Protein AF-A0A2A3ZD11-F1 (afdb_monomer_lite)

Organism: Brevibacterium aurantiacum (NCBI:txid273384)

Radius of gyration: 14.19 Å; chains: 1; bounding box: 25×44×28 Å

Structure (mmCIF, N/CA/C/O backbone):
data_AF-A0A2A3ZD11-F1
#
_entry.id   AF-A0A2A3ZD11-F1
#
loop_
_atom_site.group_PDB
_atom_site.id
_atom_site.type_symbol
_atom_site.label_atom_id
_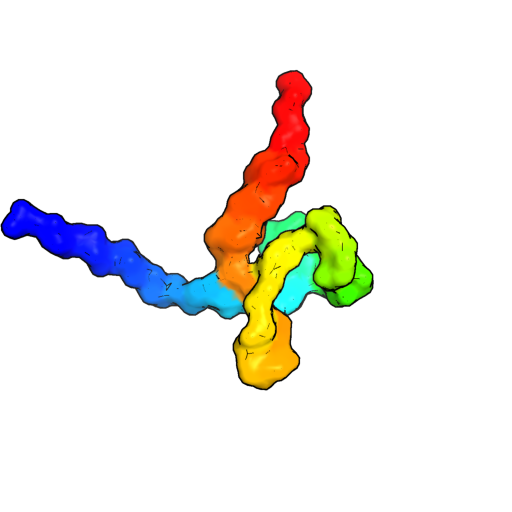atom_site.label_alt_id
_atom_site.label_comp_id
_atom_site.label_asym_id
_atom_site.label_entit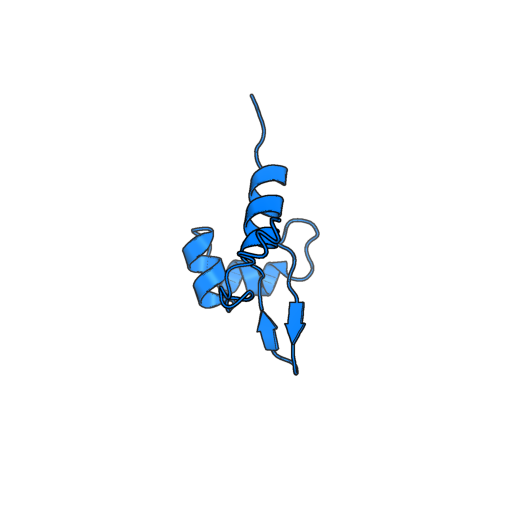y_id
_atom_site.label_seq_id
_atom_site.pdbx_PDB_ins_code
_atom_site.Cartn_x
_atom_site.Cartn_y
_atom_site.Cartn_z
_atom_site.occupancy
_atom_site.B_iso_or_equiv
_atom_site.auth_seq_id
_atom_site.auth_comp_id
_atom_site.auth_asym_id
_atom_site.auth_atom_id
_atom_site.pdbx_PDB_model_num
ATOM 1 N N . MET A 1 1 ? -0.931 -37.588 14.953 1.00 51.31 1 MET A N 1
ATOM 2 C CA . MET A 1 1 ? -2.167 -37.064 14.332 1.00 51.31 1 MET A CA 1
ATOM 3 C C . MET A 1 1 ? -2.464 -35.761 15.065 1.00 51.31 1 MET A C 1
ATOM 5 O O . MET A 1 1 ? -2.702 -35.826 16.257 1.00 51.31 1 MET A O 1
ATOM 9 N N . SER A 1 2 ? -2.243 -34.569 14.517 1.00 45.72 2 SER A N 1
ATOM 10 C CA . SER A 1 2 ? -2.612 -34.135 13.169 1.00 45.72 2 SER A CA 1
ATOM 11 C C . SER A 1 2 ? -1.669 -33.036 12.663 1.00 45.72 2 SER A C 1
ATOM 13 O O . SER A 1 2 ? -1.561 -31.976 13.275 1.00 45.72 2 SER A O 1
A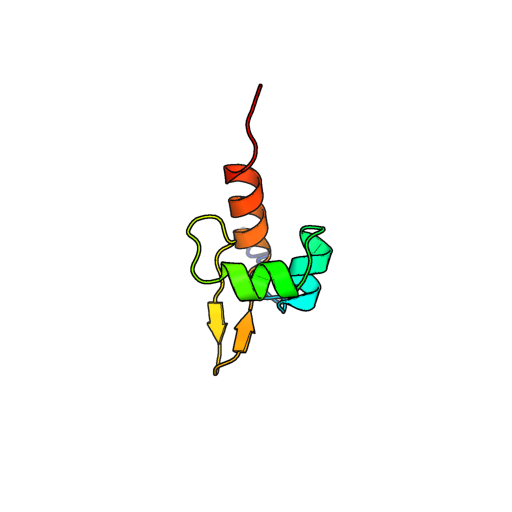TOM 15 N N . GLU A 1 3 ? -1.014 -33.284 11.528 1.00 52.69 3 GLU A N 1
ATOM 16 C CA . GLU A 1 3 ? -0.405 -32.252 10.685 1.00 52.69 3 GLU A CA 1
ATOM 17 C C . GLU A 1 3 ? -1.523 -31.501 9.956 1.00 52.69 3 GLU A C 1
ATOM 19 O O . GLU A 1 3 ? -1.932 -31.874 8.862 1.00 52.69 3 GLU A O 1
ATOM 24 N N . ASN A 1 4 ? -2.029 -30.423 10.551 1.00 56.34 4 ASN A N 1
ATOM 25 C CA . ASN A 1 4 ? -2.864 -29.467 9.826 1.00 56.34 4 ASN A CA 1
ATOM 26 C C . ASN A 1 4 ? -1.973 -28.407 9.173 1.00 56.34 4 ASN A C 1
ATOM 28 O O . ASN A 1 4 ? -2.091 -27.217 9.449 1.00 56.34 4 ASN A O 1
ATOM 32 N N . ASN A 1 5 ? -1.077 -28.838 8.281 1.00 55.75 5 ASN A N 1
ATOM 33 C CA . ASN A 1 5 ? -0.380 -27.932 7.372 1.00 55.75 5 ASN A CA 1
ATOM 34 C C . ASN A 1 5 ? -1.263 -27.655 6.148 1.00 55.75 5 ASN A C 1
ATOM 36 O O . ASN A 1 5 ? -0.916 -27.959 5.012 1.00 55.75 5 ASN A O 1
ATOM 40 N N . SER A 1 6 ? -2.434 -27.067 6.391 1.00 53.75 6 SER A N 1
ATOM 41 C CA . SER A 1 6 ? -3.196 -26.384 5.343 1.00 53.75 6 SER A CA 1
ATOM 42 C C . SER A 1 6 ? -2.609 -24.984 5.147 1.00 53.75 6 SER A C 1
ATOM 44 O O . SER A 1 6 ? -3.330 -23.992 5.202 1.00 53.75 6 SER A O 1
ATOM 46 N N . ALA A 1 7 ? -1.284 -24.880 4.976 1.00 53.31 7 ALA A N 1
ATOM 47 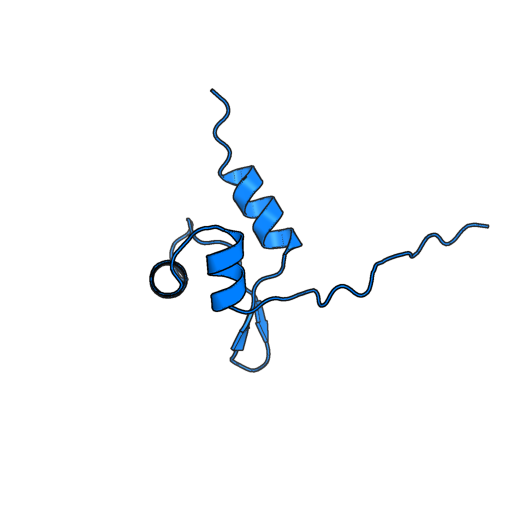C CA . ALA A 1 7 ? -0.643 -23.665 4.492 1.00 53.31 7 ALA A CA 1
ATOM 48 C C . ALA A 1 7 ? -1.028 -23.529 3.021 1.00 53.31 7 ALA A C 1
ATOM 50 O O . ALA A 1 7 ? -0.335 -23.976 2.108 1.00 53.31 7 ALA A O 1
ATOM 51 N N . SER A 1 8 ? -2.234 -23.008 2.828 1.00 49.47 8 SER A N 1
ATOM 52 C CA . SER A 1 8 ? -2.855 -22.729 1.552 1.00 49.47 8 SER A CA 1
ATOM 53 C C . SER A 1 8 ? -1.835 -22.105 0.613 1.00 49.47 8 SER A C 1
ATOM 55 O O . SER A 1 8 ? -1.288 -21.040 0.903 1.00 49.47 8 SER A O 1
ATOM 57 N N . LEU A 1 9 ? -1.622 -22.775 -0.517 1.00 52.97 9 LEU A N 1
ATOM 58 C CA . LEU A 1 9 ? -0.861 -22.330 -1.680 1.00 52.97 9 LEU A CA 1
ATOM 59 C C . LEU A 1 9 ? -1.551 -21.125 -2.348 1.00 52.97 9 LEU A C 1
ATOM 61 O O . LEU A 1 9 ? -1.843 -21.139 -3.540 1.00 52.97 9 LEU A O 1
ATOM 65 N N . GLN A 1 10 ? -1.863 -20.080 -1.582 1.00 55.47 10 GLN A N 1
ATOM 66 C CA . GLN A 1 10 ? -2.172 -18.784 -2.156 1.00 55.47 10 GLN A CA 1
ATOM 67 C C . GLN A 1 10 ? -0.884 -18.300 -2.826 1.00 55.47 10 GLN A C 1
ATOM 69 O O . GLN A 1 10 ? 0.186 -18.413 -2.215 1.00 55.47 10 GLN A O 1
ATOM 74 N N . PRO A 1 11 ? -0.923 -17.773 -4.062 1.00 59.53 11 PRO A N 1
ATOM 75 C CA . PRO A 1 11 ? 0.232 -17.083 -4.606 1.00 59.53 11 PRO A CA 1
ATOM 76 C C . PRO A 1 11 ? 0.563 -15.947 -3.636 1.00 59.53 11 PRO A C 1
ATOM 78 O O . PRO A 1 11 ? -0.140 -14.944 -3.577 1.00 59.53 11 PRO A O 1
ATOM 81 N N . ALA A 1 12 ? 1.621 -16.135 -2.842 1.00 69.94 12 ALA A N 1
ATOM 82 C CA . ALA A 1 12 ? 1.896 -15.330 -1.652 1.00 69.94 12 ALA A CA 1
ATOM 83 C C . ALA A 1 12 ? 2.127 -13.844 -1.957 1.00 69.94 12 ALA A C 1
ATOM 85 O O . ALA A 1 12 ? 2.270 -13.042 -1.040 1.00 69.94 12 ALA A O 1
ATOM 86 N N . VAL A 1 13 ? 2.223 -13.477 -3.237 1.00 87.06 13 VAL A N 1
ATOM 87 C CA . VAL A 1 13 ? 2.704 -12.190 -3.705 1.00 87.06 13 VAL A CA 1
ATOM 88 C C . VAL A 1 13 ? 1.933 -11.665 -4.921 1.00 87.06 13 VAL A C 1
ATOM 90 O O . VAL A 1 13 ? 2.002 -12.229 -6.015 1.00 87.06 13 VAL A O 1
ATOM 93 N N . ILE A 1 14 ? 1.285 -10.516 -4.756 1.00 92.19 14 ILE A N 1
ATOM 94 C CA . ILE A 1 14 ? 0.573 -9.765 -5.795 1.00 92.19 14 ILE A CA 1
ATOM 95 C C . ILE A 1 14 ? 1.456 -8.663 -6.401 1.00 92.19 14 ILE A C 1
ATOM 97 O O . ILE A 1 14 ? 2.513 -8.317 -5.862 1.00 92.19 14 ILE A O 1
ATOM 101 N N . ASN A 1 15 ? 1.085 -8.148 -7.574 1.00 92.56 15 ASN A N 1
ATOM 102 C CA . ASN A 1 15 ? 1.806 -7.045 -8.225 1.00 92.56 15 ASN A CA 1
ATOM 103 C C . ASN A 1 15 ? 1.367 -5.666 -7.680 1.00 92.56 15 ASN A C 1
ATOM 105 O O . ASN A 1 15 ? 0.525 -5.576 -6.793 1.00 92.56 15 ASN A O 1
ATOM 109 N N . ASP A 1 16 ? 1.974 -4.585 -8.175 1.00 91.25 16 ASP A N 1
ATOM 110 C CA . ASP A 1 16 ? 1.669 -3.217 -7.734 1.00 91.25 16 ASP A CA 1
ATOM 111 C C . ASP A 1 16 ? 0.277 -2.731 -8.160 1.00 91.25 16 ASP A C 1
ATOM 113 O O . ASP A 1 16 ? -0.323 -1.939 -7.442 1.00 91.25 16 ASP A O 1
ATOM 117 N N . VAL A 1 17 ? -0.247 -3.220 -9.286 1.00 92.81 17 VAL A N 1
ATOM 118 C CA . VAL A 1 17 ? -1.616 -2.932 -9.750 1.00 92.81 17 VAL A CA 1
ATOM 119 C C . VAL A 1 17 ? -2.649 -3.554 -8.817 1.00 92.81 17 VAL A C 1
ATOM 121 O O . VAL A 1 17 ? -3.501 -2.856 -8.284 1.00 92.81 17 VAL A O 1
ATOM 124 N N . GLN A 1 18 ? -2.496 -4.841 -8.531 1.00 92.81 18 GLN A N 1
ATOM 125 C CA . GLN A 1 18 ? -3.359 -5.585 -7.621 1.00 92.81 18 GLN A CA 1
ATOM 126 C C . GLN A 1 18 ? -3.266 -5.051 -6.192 1.00 92.81 18 GLN A C 1
ATOM 128 O O . GLN A 1 18 ? -4.277 -4.964 -5.510 1.00 92.81 18 GLN A O 1
ATOM 133 N N . ALA A 1 19 ? -2.073 -4.669 -5.725 1.00 92.56 19 ALA A N 1
ATOM 134 C CA . ALA A 1 19 ? -1.916 -4.068 -4.401 1.00 92.56 19 ALA A CA 1
ATOM 135 C C . ALA A 1 19 ? -2.610 -2.702 -4.301 1.00 92.56 19 ALA A C 1
ATOM 137 O O . ALA A 1 19 ? -3.201 -2.393 -3.272 1.00 92.56 19 ALA A O 1
ATOM 138 N N . ALA A 1 20 ? -2.552 -1.895 -5.363 1.00 93.12 20 ALA A N 1
ATOM 139 C CA . ALA A 1 20 ? -3.269 -0.627 -5.438 1.00 93.12 20 ALA A CA 1
ATOM 140 C C . ALA A 1 20 ? -4.785 -0.845 -5.367 1.00 93.12 20 ALA A C 1
ATOM 142 O O . ALA A 1 20 ? -5.437 -0.246 -4.517 1.00 93.12 20 ALA A O 1
ATOM 143 N N . GLU A 1 21 ? -5.321 -1.752 -6.185 1.00 93.19 21 GLU A N 1
ATOM 144 C CA . GLU A 1 21 ? -6.742 -2.119 -6.158 1.00 93.19 21 GLU A CA 1
ATOM 145 C C . GLU A 1 21 ? -7.167 -2.665 -4.789 1.00 93.19 21 GLU A C 1
ATOM 147 O O . GLU A 1 21 ? -8.184 -2.238 -4.250 1.00 93.19 21 GLU A O 1
ATOM 152 N N . TYR A 1 22 ? -6.356 -3.542 -4.191 1.00 91.38 22 TYR A N 1
ATOM 153 C CA . TYR A 1 22 ? -6.623 -4.139 -2.882 1.00 91.38 22 TYR A CA 1
ATOM 154 C C . TYR A 1 22 ? -6.717 -3.101 -1.758 1.00 91.38 22 TYR A C 1
ATOM 156 O O . TYR A 1 22 ? -7.570 -3.206 -0.883 1.00 91.38 22 TYR A O 1
ATOM 164 N N . LEU A 1 23 ? -5.846 -2.091 -1.783 1.00 90.00 23 LEU A N 1
ATOM 165 C CA . LEU A 1 23 ? -5.801 -1.032 -0.774 1.00 90.00 23 LEU A CA 1
ATOM 166 C C . LEU A 1 23 ? -6.725 0.155 -1.097 1.00 90.00 23 LEU A C 1
ATOM 168 O O . LEU A 1 23 ? -6.808 1.086 -0.300 1.00 90.00 23 LEU A O 1
ATOM 172 N N . GLY A 1 24 ? -7.369 0.174 -2.270 1.00 92.38 24 GLY A N 1
ATOM 173 C CA . GLY A 1 24 ? -8.119 1.339 -2.753 1.00 92.38 24 GLY A CA 1
ATOM 174 C C . GLY A 1 24 ? -7.235 2.557 -3.068 1.00 92.38 24 GLY A C 1
ATOM 175 O O . GLY A 1 24 ? -7.691 3.696 -2.996 1.00 92.38 24 GLY A O 1
ATOM 176 N N . LEU A 1 25 ? -5.960 2.335 -3.396 1.00 90.81 25 LEU A N 1
ATOM 177 C CA . LEU A 1 25 ? -4.969 3.371 -3.701 1.00 90.81 25 LEU A CA 1
ATOM 178 C C . LEU A 1 25 ? -4.622 3.385 -5.192 1.00 90.81 25 LEU A C 1
ATOM 180 O O . LEU A 1 25 ? -4.955 2.475 -5.944 1.00 90.81 25 LEU A O 1
ATOM 184 N N . THR A 1 26 ? -3.899 4.413 -5.645 1.00 92.94 26 THR A N 1
ATOM 185 C CA . THR A 1 26 ? -3.390 4.443 -7.024 1.00 92.94 26 THR A CA 1
ATOM 186 C C . THR A 1 26 ? -2.024 3.766 -7.133 1.00 92.94 26 THR A C 1
ATOM 188 O O . THR A 1 26 ? -1.163 3.875 -6.256 1.00 92.94 26 THR A O 1
ATOM 191 N N . THR A 1 27 ? -1.769 3.116 -8.268 1.00 91.50 27 THR A N 1
ATOM 192 C CA . THR A 1 27 ? -0.458 2.515 -8.578 1.00 91.50 27 THR A CA 1
ATOM 193 C C . THR A 1 27 ? 0.670 3.545 -8.580 1.00 91.50 27 THR A C 1
ATOM 195 O O . THR A 1 27 ? 1.786 3.253 -8.148 1.00 91.50 27 THR A O 1
ATOM 198 N N . SER A 1 28 ? 0.374 4.767 -9.031 1.00 91.88 28 SER A N 1
ATOM 199 C CA . SER A 1 28 ? 1.299 5.902 -8.999 1.00 91.88 28 SER A CA 1
ATOM 200 C C . SER A 1 28 ? 1.669 6.282 -7.564 1.00 91.88 28 SER A C 1
ATOM 202 O O . SER A 1 28 ? 2.853 6.428 -7.258 1.00 91.88 28 SER A O 1
ATOM 204 N N . TRP A 1 29 ? 0.687 6.337 -6.652 1.00 93.19 29 TRP A N 1
ATOM 205 C CA . TRP A 1 29 ? 0.947 6.579 -5.233 1.00 93.19 29 TRP A CA 1
ATOM 206 C C . TRP A 1 29 ? 1.871 5.512 -4.648 1.00 93.19 29 TRP A C 1
ATOM 208 O O . TRP A 1 29 ? 2.867 5.873 -4.023 1.00 93.19 29 TRP A O 1
ATOM 218 N N . LEU A 1 30 ? 1.609 4.223 -4.917 1.00 89.31 30 LEU A N 1
ATOM 219 C CA . LEU A 1 30 ? 2.474 3.137 -4.449 1.00 89.31 30 LEU A CA 1
ATOM 220 C C . LEU A 1 30 ? 3.900 3.305 -4.965 1.00 89.31 30 LEU A C 1
ATOM 222 O O . LEU A 1 30 ? 4.831 3.230 -4.175 1.00 89.31 30 LEU A O 1
ATOM 226 N N . ARG A 1 31 ? 4.089 3.558 -6.267 1.00 89.00 31 ARG A N 1
ATOM 227 C CA . ARG A 1 31 ? 5.415 3.722 -6.891 1.00 89.00 31 ARG A CA 1
ATOM 228 C C . ARG A 1 31 ? 6.188 4.910 -6.326 1.00 89.00 31 ARG A C 1
ATOM 230 O O . ARG A 1 31 ? 7.367 4.747 -6.012 1.00 89.00 31 ARG A O 1
ATOM 237 N N . ASN A 1 32 ? 5.527 6.053 -6.168 1.00 90.62 32 ASN A N 1
ATOM 238 C CA . ASN A 1 32 ? 6.140 7.281 -5.663 1.00 90.62 32 ASN A CA 1
ATOM 239 C C . ASN A 1 32 ? 6.480 7.168 -4.174 1.00 90.62 32 ASN A C 1
ATOM 241 O O . ASN A 1 32 ? 7.549 7.600 -3.749 1.00 90.62 32 ASN A O 1
ATOM 245 N N . ASN A 1 33 ? 5.618 6.514 -3.393 1.00 87.56 33 ASN A N 1
ATOM 246 C CA . ASN A 1 33 ? 5.811 6.346 -1.957 1.00 87.56 33 ASN A CA 1
ATOM 247 C C . ASN A 1 33 ? 6.648 5.121 -1.581 1.00 87.56 33 ASN A C 1
ATOM 249 O O . ASN A 1 33 ? 6.883 4.929 -0.400 1.00 87.56 33 ASN A O 1
ATOM 253 N N . ARG A 1 34 ? 7.196 4.328 -2.519 1.00 82.00 34 ARG A N 1
ATOM 254 C CA . ARG A 1 34 ? 8.020 3.133 -2.195 1.00 82.00 34 ARG A CA 1
ATOM 255 C C . ARG A 1 34 ? 9.160 3.385 -1.204 1.00 82.00 34 ARG A C 1
ATOM 257 O O . ARG A 1 34 ? 9.605 2.450 -0.554 1.00 82.00 34 ARG A O 1
ATOM 264 N N . LYS A 1 35 ? 9.686 4.610 -1.145 1.00 82.06 35 LYS A N 1
ATOM 265 C CA . LYS A 1 35 ? 10.764 4.998 -0.219 1.00 82.06 35 LYS A CA 1
ATOM 266 C C . LYS A 1 35 ? 10.250 5.622 1.082 1.00 82.06 35 LYS A C 1
ATOM 268 O O . LYS A 1 35 ? 11.046 5.883 1.976 1.00 82.06 35 LYS A O 1
ATOM 273 N N . SER A 1 36 ? 8.955 5.903 1.158 1.00 85.69 36 SER A N 1
ATOM 274 C CA . SER A 1 36 ? 8.317 6.485 2.328 1.00 85.69 36 SER A CA 1
ATOM 275 C C . SER A 1 36 ? 8.148 5.419 3.411 1.00 85.69 36 SER A C 1
ATOM 277 O O . SER A 1 36 ? 7.730 4.303 3.092 1.00 85.69 36 SER A O 1
ATOM 279 N N . PRO A 1 37 ? 8.393 5.751 4.690 1.00 79.44 37 PRO A N 1
ATOM 280 C CA . PRO A 1 37 ? 8.090 4.856 5.807 1.00 79.44 37 PRO A CA 1
ATOM 281 C C . PRO A 1 37 ? 6.587 4.563 5.941 1.00 79.44 37 PRO A C 1
ATOM 283 O O . PRO A 1 37 ? 6.208 3.605 6.601 1.00 79.44 37 PRO A O 1
ATOM 286 N N . SER A 1 38 ? 5.732 5.371 5.304 1.00 83.19 38 SER A N 1
ATOM 287 C CA . SER A 1 38 ? 4.279 5.190 5.300 1.00 83.19 38 SER A CA 1
ATOM 288 C C . SER A 1 38 ? 3.795 4.219 4.214 1.00 83.19 38 SER A C 1
ATOM 290 O O . SER A 1 38 ? 2.627 3.857 4.208 1.00 83.19 38 SER A O 1
ATOM 292 N N . ALA A 1 39 ? 4.650 3.761 3.294 1.00 87.44 39 ALA A N 1
ATOM 293 C CA . ALA A 1 39 ? 4.222 2.816 2.265 1.00 87.44 39 ALA A CA 1
ATOM 294 C C . ALA A 1 39 ? 4.184 1.365 2.770 1.00 87.44 39 ALA A C 1
ATOM 296 O O . ALA A 1 39 ? 4.997 0.979 3.613 1.00 87.44 39 ALA A O 1
ATOM 297 N N . PRO A 1 40 ? 3.297 0.529 2.202 1.00 89.50 40 PRO A N 1
ATOM 298 C CA . PRO A 1 40 ? 3.257 -0.880 2.539 1.00 89.50 40 PRO A CA 1
ATOM 299 C C . PRO A 1 40 ? 4.559 -1.599 2.149 1.00 89.50 40 PRO A C 1
ATOM 301 O O . PRO A 1 40 ? 5.173 -1.281 1.118 1.00 89.50 40 PRO A O 1
ATOM 304 N N . PRO A 1 41 ? 4.964 -2.616 2.928 1.00 89.81 41 PRO A N 1
ATOM 305 C CA . PRO A 1 41 ? 6.171 -3.385 2.666 1.00 89.81 41 PRO A CA 1
ATOM 306 C C . PRO A 1 41 ? 6.081 -4.124 1.327 1.00 89.81 41 PRO A C 1
ATOM 308 O O . PRO A 1 41 ? 5.065 -4.730 0.983 1.00 89.81 41 PRO A O 1
ATOM 311 N N . PHE A 1 42 ? 7.184 -4.117 0.579 1.00 90.62 42 PHE A N 1
ATOM 312 C CA . PHE A 1 42 ? 7.291 -4.789 -0.712 1.00 90.62 42 PHE A CA 1
ATOM 313 C C . PHE A 1 42 ? 8.490 -5.740 -0.755 1.00 90.62 42 PHE A C 1
ATOM 315 O O . PHE A 1 42 ? 9.524 -5.522 -0.128 1.00 90.62 42 PHE A O 1
ATOM 322 N N . CYS A 1 43 ? 8.369 -6.799 -1.546 1.00 88.62 43 CYS A N 1
ATOM 323 C CA . CYS A 1 4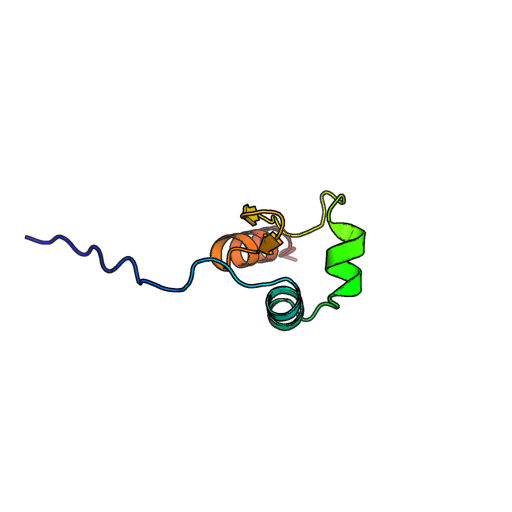3 ? 9.427 -7.750 -1.854 1.00 88.62 43 CYS A CA 1
ATOM 324 C C . CYS A 1 43 ? 9.969 -7.490 -3.266 1.00 88.62 43 CYS A C 1
ATOM 326 O O . CYS A 1 43 ? 9.205 -7.330 -4.222 1.00 88.62 43 CYS A O 1
ATOM 328 N N . LYS A 1 44 ? 11.297 -7.483 -3.418 1.00 89.44 44 LYS A N 1
ATOM 329 C CA . LYS A 1 44 ? 11.954 -7.498 -4.732 1.00 89.44 44 LYS A CA 1
ATOM 330 C C . LYS A 1 44 ? 12.238 -8.944 -5.126 1.00 89.44 44 LYS A C 1
ATOM 332 O O . LYS A 1 44 ? 13.064 -9.595 -4.500 1.00 89.44 44 LYS A O 1
ATOM 337 N N . LEU A 1 45 ? 11.570 -9.431 -6.166 1.00 87.88 45 LEU A N 1
ATOM 338 C CA . LEU A 1 45 ? 11.723 -10.791 -6.685 1.00 87.88 45 LEU A CA 1
ATOM 339 C C . LEU A 1 45 ? 12.148 -10.712 -8.154 1.00 87.88 45 LEU A C 1
ATOM 341 O O . LEU A 1 45 ? 11.370 -10.267 -8.997 1.00 87.88 45 LEU A O 1
ATOM 345 N N . GLY A 1 46 ? 13.399 -11.079 -8.455 1.00 84.81 46 GLY A N 1
ATOM 346 C CA . GLY A 1 46 ? 13.932 -11.059 -9.827 1.00 84.81 46 GLY A CA 1
ATOM 347 C C . GLY A 1 46 ? 13.837 -9.686 -10.507 1.00 84.81 46 GLY A C 1
ATOM 348 O O . GLY A 1 46 ? 13.448 -9.593 -11.667 1.00 84.81 46 GLY A O 1
ATOM 349 N N . GLY A 1 47 ? 14.083 -8.602 -9.762 1.00 85.88 47 GLY A N 1
ATOM 350 C CA . GLY A 1 47 ? 13.970 -7.223 -10.261 1.00 85.88 47 GLY A CA 1
ATOM 351 C C . GLY A 1 47 ? 12.539 -6.671 -10.334 1.00 85.88 47 GLY A C 1
ATOM 352 O O . GLY A 1 47 ? 12.357 -5.488 -10.616 1.00 85.88 47 GLY A O 1
ATOM 353 N N . ARG A 1 48 ? 11.517 -7.481 -10.031 1.00 88.62 48 ARG A N 1
ATOM 354 C CA . ARG A 1 48 ? 10.112 -7.054 -9.991 1.00 88.62 48 ARG A CA 1
ATOM 355 C C . ARG A 1 48 ? 9.676 -6.766 -8.560 1.00 88.62 48 ARG A C 1
ATOM 357 O O . ARG A 1 48 ? 10.040 -7.486 -7.632 1.00 88.62 48 ARG A O 1
ATOM 364 N N . VAL A 1 49 ? 8.875 -5.719 -8.388 1.00 89.94 49 VAL A N 1
ATOM 365 C CA . VAL A 1 49 ? 8.267 -5.381 -7.096 1.00 89.94 49 VAL A CA 1
ATOM 366 C C . VAL A 1 49 ? 6.979 -6.173 -6.932 1.00 89.94 49 VAL A C 1
ATOM 368 O O . VAL A 1 49 ? 6.136 -6.194 -7.829 1.00 89.94 49 VAL A O 1
ATOM 371 N N . ARG A 1 50 ? 6.852 -6.835 -5.788 1.00 92.25 50 ARG A N 1
ATOM 372 C CA . ARG A 1 50 ? 5.690 -7.625 -5.406 1.00 92.25 50 ARG A CA 1
ATOM 373 C C . ARG A 1 50 ? 5.299 -7.334 -3.964 1.00 92.25 50 ARG A C 1
ATOM 375 O O . ARG A 1 50 ? 6.152 -6.976 -3.160 1.00 92.25 50 ARG A O 1
ATOM 382 N N . TYR A 1 51 ? 4.036 -7.529 -3.633 1.00 91.38 51 TYR A N 1
ATOM 383 C CA . TYR A 1 51 ? 3.485 -7.290 -2.304 1.00 91.38 51 TYR A CA 1
ATOM 384 C C . TYR A 1 51 ? 2.913 -8.585 -1.764 1.00 91.38 51 TYR A C 1
ATOM 386 O O . TYR A 1 51 ? 2.184 -9.261 -2.480 1.00 91.38 51 TYR A O 1
ATOM 394 N N . ARG A 1 52 ? 3.232 -8.945 -0.522 1.00 91.25 52 ARG A N 1
ATOM 395 C CA . ARG A 1 52 ? 2.541 -10.066 0.120 1.00 91.25 52 ARG A CA 1
ATOM 396 C C . ARG A 1 52 ? 1.219 -9.589 0.675 1.00 91.25 52 ARG A C 1
ATOM 398 O O . ARG A 1 52 ? 1.204 -8.588 1.380 1.00 91.25 52 ARG A O 1
ATOM 405 N N . VAL A 1 53 ? 0.149 -10.331 0.414 1.00 90.12 53 VAL A N 1
ATOM 406 C CA . VAL A 1 53 ? -1.188 -9.987 0.921 1.00 90.12 53 VAL A CA 1
ATOM 407 C C . VAL A 1 53 ? -1.187 -9.916 2.450 1.00 90.12 53 VAL A C 1
ATOM 409 O O . VAL A 1 53 ? -1.687 -8.952 3.014 1.00 90.12 53 VAL A O 1
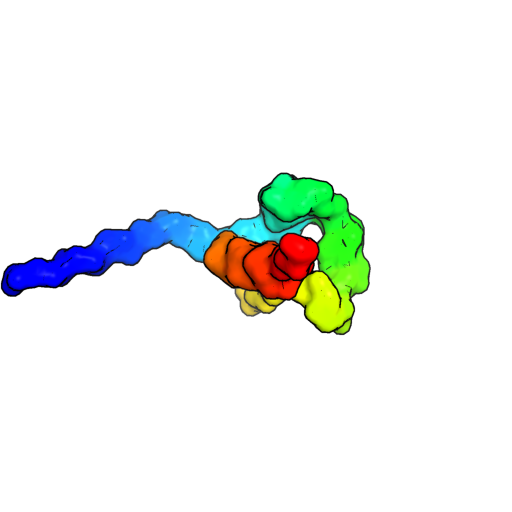ATOM 412 N N . GLU A 1 54 ? -0.529 -10.861 3.126 1.00 88.81 54 GLU A N 1
ATOM 413 C CA . GLU A 1 54 ? -0.394 -10.838 4.590 1.00 88.81 54 GLU A CA 1
ATOM 414 C C . GLU A 1 54 ? 0.310 -9.576 5.096 1.00 88.81 54 GLU A C 1
ATOM 416 O O . GLU A 1 54 ? -0.134 -8.954 6.055 1.00 88.81 54 GLU A O 1
ATOM 421 N N . SER A 1 55 ? 1.383 -9.154 4.425 1.00 89.75 55 SER A N 1
ATOM 422 C CA . SER A 1 55 ? 2.106 -7.942 4.812 1.00 89.75 55 SER A CA 1
ATOM 423 C C . SER A 1 55 ? 1.316 -6.668 4.507 1.00 89.75 55 SER A C 1
ATOM 425 O O . SER A 1 55 ? 1.461 -5.689 5.232 1.00 89.75 55 SER A O 1
ATOM 427 N N . LEU A 1 56 ? 0.473 -6.673 3.466 1.00 90.19 56 LEU A N 1
ATOM 428 C CA . LEU A 1 56 ? -0.478 -5.588 3.220 1.00 90.19 56 LEU A CA 1
ATOM 429 C C . LEU A 1 56 ? -1.520 -5.508 4.337 1.00 90.19 56 LEU A C 1
ATOM 431 O O . LEU A 1 56 ? -1.765 -4.419 4.838 1.00 90.19 56 LEU A O 1
ATOM 435 N N . ASN A 1 57 ? -2.083 -6.642 4.759 1.00 90.44 57 ASN A N 1
ATOM 436 C CA . ASN A 1 57 ? -3.058 -6.692 5.850 1.00 90.44 57 ASN A CA 1
ATOM 437 C C . ASN A 1 57 ? -2.471 -6.193 7.169 1.00 90.44 57 ASN A C 1
ATOM 439 O O . ASN A 1 57 ? -3.086 -5.374 7.844 1.00 90.44 57 ASN A O 1
ATOM 443 N N . GLU A 1 58 ? -1.267 -6.649 7.513 1.00 90.00 58 GLU A N 1
ATOM 444 C CA . GLU A 1 58 ? -0.568 -6.193 8.715 1.00 90.00 58 GLU A CA 1
ATOM 445 C C . GLU A 1 58 ? -0.269 -4.690 8.648 1.00 90.00 58 GLU A C 1
ATOM 447 O O . GLU A 1 58 ? -0.459 -3.973 9.626 1.00 90.00 58 GLU A O 1
ATOM 452 N N . TRP A 1 59 ? 0.128 -4.180 7.478 1.00 91.62 59 TRP A N 1
ATOM 453 C CA . TRP A 1 59 ? 0.327 -2.746 7.288 1.00 91.62 59 TRP A CA 1
ATOM 454 C C . TRP A 1 59 ? -0.974 -1.955 7.462 1.00 91.62 59 TRP A C 1
ATOM 456 O O . TRP A 1 59 ? -0.969 -0.963 8.184 1.00 91.62 59 TRP A O 1
ATOM 466 N N . VAL A 1 60 ? -2.089 -2.401 6.868 1.00 90.94 60 VAL A N 1
ATOM 467 C CA . VAL A 1 60 ? -3.404 -1.759 7.054 1.00 90.94 60 VAL A CA 1
ATOM 468 C C . VAL A 1 60 ? -3.758 -1.716 8.537 1.00 90.94 60 VAL A C 1
ATOM 470 O O . VAL A 1 60 ? -4.084 -0.651 9.047 1.00 90.94 60 VAL A O 1
ATOM 473 N N . ARG A 1 61 ? -3.589 -2.835 9.247 1.00 90.19 61 ARG A N 1
ATOM 474 C CA . ARG A 1 61 ? -3.824 -2.931 10.692 1.00 90.19 61 ARG A CA 1
ATOM 475 C C . ARG A 1 61 ? -2.967 -1.955 11.503 1.00 90.19 61 ARG A C 1
ATOM 477 O O . ARG A 1 61 ? -3.438 -1.393 12.481 1.00 90.19 61 ARG A O 1
ATOM 484 N N . GLN A 1 62 ? -1.718 -1.724 11.102 1.00 88.88 62 GLN A N 1
ATOM 485 C CA . GLN A 1 62 ? -0.850 -0.726 11.739 1.00 88.88 62 GLN A CA 1
ATOM 486 C C . GLN A 1 62 ? -1.283 0.719 11.455 1.00 88.88 62 GLN A C 1
ATOM 488 O O . GLN A 1 62 ? -0.961 1.608 12.240 1.00 88.88 62 GLN A O 1
ATOM 493 N N . GLN A 1 63 ? -1.980 0.966 10.342 1.00 87.81 63 GLN A N 1
ATOM 494 C CA . GLN A 1 63 ? -2.552 2.277 10.020 1.00 87.81 63 GLN A CA 1
ATOM 495 C C . GLN A 1 63 ? -3.925 2.511 10.670 1.00 87.81 63 GLN A C 1
ATOM 497 O O . GLN A 1 63 ? -4.397 3.648 10.672 1.00 87.81 63 GLN A O 1
ATOM 502 N N . GLU A 1 64 ? -4.580 1.478 11.212 1.00 86.25 64 GLU A N 1
ATOM 503 C CA . GLU A 1 64 ? -5.858 1.626 11.912 1.00 86.25 64 GLU A CA 1
ATOM 504 C C . GLU A 1 64 ? -5.674 2.473 13.178 1.00 86.25 64 GLU A C 1
ATOM 506 O O . GLU A 1 64 ? -5.193 2.016 14.216 1.00 86.25 64 GLU A O 1
ATOM 511 N N . VAL A 1 65 ? -6.084 3.738 13.105 1.00 86.19 65 VAL A N 1
ATOM 512 C CA . VAL A 1 65 ? -6.161 4.613 14.274 1.00 86.19 65 VAL A CA 1
ATOM 513 C C . VAL A 1 65 ? -7.478 4.330 14.983 1.00 86.19 65 VAL A C 1
ATOM 515 O O . VAL A 1 65 ? -8.555 4.612 14.459 1.00 86.19 65 VAL A O 1
ATOM 518 N N . LYS A 1 66 ? -7.394 3.759 16.185 1.00 69.25 66 LYS A N 1
ATOM 519 C CA . LYS A 1 66 ? -8.560 3.542 17.040 1.00 69.25 66 LYS A CA 1
ATOM 520 C C . LYS A 1 66 ? -8.887 4.846 17.771 1.00 69.25 66 LYS A C 1
ATOM 522 O O . LYS A 1 66 ? -8.079 5.300 18.579 1.00 69.25 66 LYS A O 1
ATOM 527 N N . TYR A 1 67 ? -10.031 5.444 17.442 1.00 57.78 67 TYR A N 1
ATOM 528 C CA . TYR A 1 67 ? -10.613 6.570 18.177 1.00 57.78 67 TYR A CA 1
ATOM 529 C C . TYR A 1 67 ? -11.423 6.069 19.378 1.00 57.78 67 TYR A C 1
ATOM 531 O O . TYR A 1 67 ? -12.033 4.978 19.256 1.00 57.78 67 TYR A O 1
#

Secondary structure (DSSP, 8-state):
-----------SEE-HHHHHHHHT--HHHHHHHTTSTTSPP-EEETTEEEEEHHHHHHHHHHH----

Foldseek 3Di:
DDDPPPVPPDVQWDALCVLCVVVVHDSVCQVVCVVPPLHQDWDQDPNGTIHGPVSSVVSVVVVDDDD

InterPro domains:
  IPR009061 Putative DNA-binding domain superfamily [SSF46955] (18-64)
  IPR041657 Helix-turn-helix domain, group 17 [PF12728] (18-63)

pLDDT: mean 82.42, std 14.19, range [45.72, 93.19]

Sequence (67 aa):
MSENNSASLQPAVINDVQAAEYLGLTTSWLRNNRKSPSAPPFCKLGGRVRYRVESLNEWVRQQEVKY